Protein AF-A0A3S4KLA6-F1 (afdb_monomer_lite)

pLDDT: mean 88.82, std 11.4, range [44.34, 97.94]

Radius of gyration: 15.18 Å; chains: 1; bounding box: 31×20×32 Å

Sequence (49 aa):
MGNALTRWARWGFGSIEIGTVTPRPQPGNDKPRIFRLVDAEGLDQPHGL

Organism: Klebsiella pneumoniae (NCBI:txid573)

Structure (mmCIF, N/CA/C/O backbone):
data_AF-A0A3S4KLA6-F1
#
_entry.id   AF-A0A3S4KLA6-F1
#
loop_
_atom_site.group_PDB
_atom_site.id
_atom_site.type_symbol
_atom_site.label_atom_id
_atom_site.label_alt_id
_atom_site.label_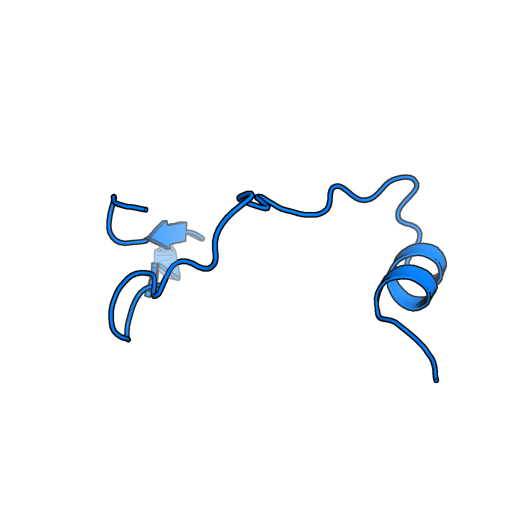comp_id
_atom_site.label_asym_id
_atom_site.label_entity_id
_atom_site.label_seq_id
_atom_site.pdbx_PDB_ins_code
_atom_site.Cartn_x
_atom_site.Cartn_y
_atom_site.Cartn_z
_atom_site.occupancy
_atom_site.B_iso_or_equiv
_atom_site.auth_seq_id
_atom_site.auth_comp_id
_atom_site.auth_asym_id
_atom_site.auth_atom_id
_atom_site.pdbx_PDB_model_num
ATOM 1 N N . MET A 1 1 ? 18.004 -13.339 8.690 1.00 44.34 1 MET A N 1
ATOM 2 C CA . MET A 1 1 ? 16.620 -12.897 8.402 1.00 44.34 1 MET A CA 1
ATOM 3 C C . MET A 1 1 ? 16.632 -12.067 7.126 1.00 44.34 1 MET A C 1
ATOM 5 O O . MET A 1 1 ? 17.341 -11.075 7.094 1.00 44.34 1 MET A O 1
ATOM 9 N N . GLY A 1 2 ? 15.930 -12.480 6.066 1.00 55.16 2 GLY A N 1
ATOM 10 C CA . GLY A 1 2 ? 15.765 -11.662 4.857 1.00 55.16 2 GLY A CA 1
ATOM 11 C C . GLY A 1 2 ? 14.445 -10.906 4.939 1.00 55.16 2 GLY A C 1
ATOM 12 O O . GLY A 1 2 ? 13.394 -11.540 4.928 1.00 55.16 2 GLY A O 1
ATOM 13 N N . ASN A 1 3 ? 14.493 -9.582 5.074 1.00 79.25 3 ASN A N 1
ATOM 14 C CA . ASN A 1 3 ? 13.289 -8.754 5.039 1.00 79.25 3 ASN A CA 1
ATOM 15 C C . ASN A 1 3 ? 12.788 -8.603 3.584 1.00 79.25 3 ASN A C 1
ATOM 17 O O . ASN A 1 3 ? 13.528 -8.837 2.625 1.00 79.25 3 ASN A O 1
ATOM 21 N N . ALA A 1 4 ? 11.508 -8.263 3.407 1.00 79.50 4 ALA A N 1
ATOM 22 C CA . ALA A 1 4 ? 10.901 -8.131 2.078 1.00 79.50 4 ALA A CA 1
ATOM 23 C C . ALA A 1 4 ? 11.565 -7.032 1.222 1.00 79.50 4 ALA A C 1
ATOM 25 O O . ALA A 1 4 ? 11.633 -7.165 0.002 1.00 79.50 4 ALA A O 1
ATOM 26 N N . LEU A 1 5 ? 12.144 -6.010 1.860 1.00 84.19 5 LEU A N 1
ATOM 27 C CA . LEU A 1 5 ? 12.793 -4.879 1.191 1.00 84.19 5 LEU A CA 1
ATOM 28 C C . LEU A 1 5 ? 13.970 -5.320 0.313 1.00 84.19 5 LEU A C 1
ATOM 30 O O . LEU A 1 5 ? 14.063 -4.922 -0.846 1.00 84.19 5 LEU A O 1
ATOM 34 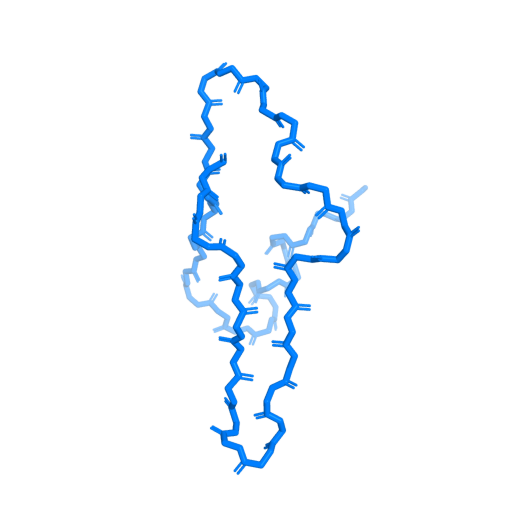N N . TH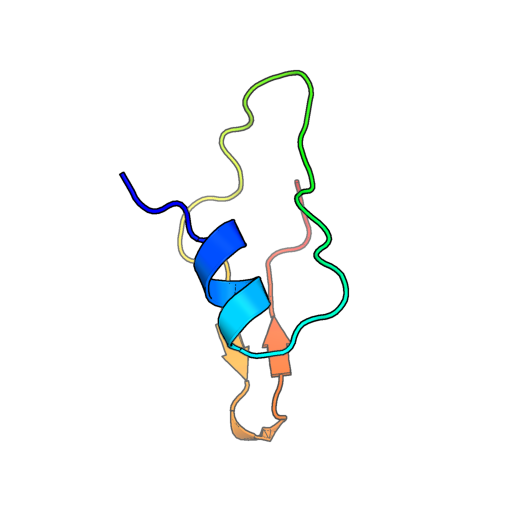R A 1 6 ? 14.833 -6.213 0.812 1.00 85.94 6 THR A N 1
ATOM 35 C CA . THR A 1 6 ? 15.956 -6.736 0.014 1.00 85.94 6 THR A CA 1
ATOM 36 C C . THR A 1 6 ? 15.486 -7.552 -1.195 1.00 85.94 6 THR A C 1
ATOM 38 O O . THR A 1 6 ? 16.194 -7.637 -2.198 1.00 85.94 6 THR A O 1
ATOM 41 N N . ARG A 1 7 ? 14.300 -8.169 -1.130 1.00 89.44 7 ARG A N 1
ATOM 42 C CA . ARG A 1 7 ? 13.758 -8.961 -2.246 1.00 89.44 7 ARG A CA 1
ATOM 43 C C . ARG A 1 7 ? 13.225 -8.073 -3.362 1.00 89.44 7 ARG A C 1
ATOM 45 O O . ARG A 1 7 ? 13.511 -8.354 -4.518 1.00 89.44 7 ARG A O 1
ATOM 52 N N . TRP A 1 8 ? 12.529 -6.991 -3.028 1.00 92.12 8 TRP A N 1
ATOM 53 C CA . TRP A 1 8 ? 12.033 -6.040 -4.024 1.00 92.12 8 TRP A CA 1
ATOM 54 C C . TRP A 1 8 ? 13.171 -5.375 -4.806 1.00 92.12 8 TRP A C 1
ATOM 56 O O . TRP A 1 8 ? 13.091 -5.285 -6.027 1.00 92.12 8 TRP A O 1
ATOM 66 N N . ALA A 1 9 ? 14.292 -5.054 -4.153 1.00 88.88 9 ALA A N 1
ATOM 67 C CA . ALA A 1 9 ? 15.483 -4.569 -4.856 1.00 88.88 9 ALA A CA 1
ATOM 68 C C . ALA A 1 9 ? 15.997 -5.572 -5.914 1.00 88.88 9 ALA A C 1
ATOM 70 O O . ALA A 1 9 ? 16.373 -5.185 -7.016 1.00 88.88 9 ALA A O 1
ATOM 71 N N . ARG A 1 10 ? 15.954 -6.881 -5.622 1.00 92.50 10 ARG A N 1
ATOM 72 C CA . ARG A 1 10 ? 16.345 -7.937 -6.580 1.00 92.50 10 ARG A CA 1
ATOM 73 C C . ARG A 1 10 ? 15.363 -8.108 -7.738 1.00 92.50 10 ARG A C 1
ATOM 75 O O . ARG A 1 10 ? 15.750 -8.647 -8.767 1.00 92.50 10 ARG A O 1
ATOM 82 N N . TRP A 1 11 ? 14.115 -7.679 -7.574 1.00 93.38 11 TRP A N 1
ATOM 83 C CA . TRP A 1 11 ? 13.113 -7.664 -8.643 1.00 93.38 11 TRP A CA 1
ATOM 84 C C . TRP A 1 11 ? 13.176 -6.401 -9.511 1.00 93.38 11 TRP A C 1
ATOM 86 O O . TRP A 1 11 ? 12.372 -6.262 -10.425 1.00 93.38 11 TRP A O 1
ATOM 96 N N . GLY A 1 12 ? 14.143 -5.509 -9.268 1.00 94.50 12 GLY A N 1
ATOM 97 C CA . GLY A 1 12 ? 14.408 -4.355 -10.127 1.00 94.50 12 GLY A CA 1
ATOM 98 C C . GLY A 1 12 ? 13.666 -3.076 -9.740 1.00 94.50 12 GLY A C 1
ATOM 99 O O . GLY A 1 12 ? 13.685 -2.118 -10.507 1.00 94.50 12 GLY A O 1
ATOM 100 N N . PHE A 1 13 ? 13.034 -3.018 -8.563 1.00 94.25 13 PHE A N 1
ATOM 101 C CA . PHE A 1 13 ? 12.443 -1.772 -8.069 1.00 94.25 13 PHE A CA 1
ATOM 102 C C . PHE A 1 13 ? 13.543 -0.780 -7.656 1.00 94.25 13 PHE A C 1
ATOM 104 O O . PHE A 1 13 ? 14.346 -1.075 -6.771 1.00 94.25 13 PHE A O 1
ATOM 111 N N . GLY A 1 14 ? 13.565 0.401 -8.285 1.00 93.12 14 GLY A N 1
ATOM 112 C CA . GLY A 1 14 ? 14.522 1.476 -7.981 1.00 93.12 14 GLY A CA 1
ATOM 113 C C . GLY A 1 14 ? 14.203 2.264 -6.704 1.00 93.12 14 GLY A C 1
ATOM 114 O O . GLY A 1 14 ? 15.087 2.897 -6.132 1.00 93.12 14 GLY A O 1
ATOM 115 N N . SER A 1 15 ? 12.955 2.207 -6.236 1.00 93.06 15 SER A N 1
ATOM 116 C CA . SER A 1 15 ? 12.494 2.806 -4.982 1.00 93.06 15 SER A CA 1
ATOM 117 C C . SER A 1 15 ? 11.293 2.036 -4.428 1.00 93.06 15 SER A C 1
ATOM 119 O O . SER A 1 15 ? 10.623 1.297 -5.152 1.00 93.06 15 SER A O 1
ATOM 121 N N . ILE A 1 16 ? 11.049 2.176 -3.123 1.00 92.25 16 ILE A N 1
ATOM 122 C CA . ILE A 1 16 ? 9.952 1.530 -2.395 1.00 92.25 16 ILE A CA 1
ATOM 123 C C . ILE A 1 16 ? 9.380 2.557 -1.415 1.00 92.25 16 ILE A C 1
ATOM 125 O O . ILE A 1 16 ? 10.123 3.096 -0.594 1.00 92.25 16 ILE A O 1
ATOM 129 N N . GLU A 1 17 ? 8.070 2.786 -1.465 1.00 93.94 17 GLU A N 1
ATOM 130 C CA . GLU A 1 17 ? 7.346 3.548 -0.447 1.00 93.94 17 GLU A CA 1
ATOM 131 C C . GLU A 1 17 ? 6.771 2.588 0.602 1.00 93.94 17 GLU A C 1
ATOM 133 O O . GLU A 1 17 ? 6.150 1.579 0.268 1.00 93.94 17 GLU A O 1
ATOM 138 N N . ILE A 1 18 ? 7.015 2.872 1.881 1.00 90.50 18 ILE A N 1
ATOM 139 C CA . ILE A 1 18 ? 6.580 2.032 3.001 1.00 90.50 18 ILE A CA 1
ATOM 140 C C . ILE A 1 18 ? 5.562 2.817 3.824 1.00 90.50 18 ILE A C 1
ATOM 142 O O . ILE A 1 18 ? 5.877 3.901 4.311 1.00 90.50 18 ILE A O 1
ATOM 146 N N . GLY A 1 19 ? 4.379 2.244 4.050 1.00 87.50 19 GLY A N 1
ATOM 147 C CA . GLY A 1 19 ? 3.362 2.846 4.908 1.00 87.50 19 GLY A CA 1
ATOM 148 C C . GLY A 1 19 ? 1.934 2.574 4.432 1.00 87.50 19 GLY A C 1
ATOM 149 O O . GLY A 1 19 ? 1.706 1.638 3.671 1.00 87.50 19 GLY A O 1
ATOM 150 N N . THR A 1 20 ? 0.951 3.359 4.879 1.00 89.88 20 THR A N 1
ATOM 151 C CA . THR A 1 20 ? 1.048 4.502 5.815 1.00 89.88 20 THR A CA 1
ATOM 152 C C . THR A 1 20 ? 1.263 4.037 7.263 1.00 89.88 20 THR A C 1
ATOM 154 O O . THR A 1 20 ? 0.584 3.129 7.733 1.00 89.88 20 THR A O 1
ATOM 157 N N . VAL A 1 21 ? 2.202 4.652 7.992 1.00 90.69 21 VAL A N 1
ATOM 158 C CA . VAL A 1 21 ? 2.427 4.364 9.422 1.00 90.69 21 VAL A CA 1
ATOM 159 C C . VAL A 1 21 ? 1.816 5.475 10.265 1.00 90.69 21 VAL A C 1
ATOM 161 O O . VAL A 1 21 ? 2.011 6.653 9.973 1.00 90.69 21 VAL A O 1
ATOM 164 N N . THR A 1 22 ? 1.114 5.112 11.337 1.00 91.75 22 THR A N 1
ATOM 165 C CA . THR A 1 22 ? 0.599 6.071 12.319 1.00 91.75 22 THR A CA 1
ATOM 166 C C . THR A 1 22 ? 1.337 5.975 13.651 1.00 91.75 22 THR A C 1
ATOM 168 O O . THR A 1 22 ? 1.751 4.880 14.028 1.00 91.75 22 THR A O 1
ATOM 171 N N . PRO A 1 23 ? 1.481 7.085 14.408 1.00 95.25 23 PRO A N 1
ATOM 172 C CA . PRO A 1 23 ? 2.223 7.078 15.674 1.00 95.25 23 PRO A CA 1
ATOM 173 C C . PRO A 1 23 ? 1.646 6.133 16.732 1.00 95.25 23 PRO A C 1
ATOM 175 O O . PRO A 1 23 ? 2.367 5.656 17.603 1.00 95.25 23 PRO A O 1
ATOM 178 N N . ARG A 1 24 ? 0.332 5.880 16.675 1.00 95.50 24 ARG A N 1
ATOM 179 C CA . ARG A 1 24 ? -0.362 4.935 17.552 1.00 95.50 24 ARG A CA 1
ATOM 180 C C . ARG A 1 24 ? -0.824 3.712 16.758 1.00 95.50 24 ARG A C 1
ATOM 182 O O . ARG A 1 24 ? -1.209 3.880 15.596 1.00 95.50 24 ARG A O 1
ATOM 189 N N . PRO A 1 25 ? -0.850 2.519 17.380 1.00 93.69 25 PRO A N 1
ATOM 190 C CA . PRO A 1 25 ? -1.509 1.354 16.806 1.00 93.69 25 PRO A CA 1
ATOM 191 C C . PRO A 1 25 ? -2.983 1.649 16.521 1.00 93.69 25 PRO A C 1
ATOM 193 O O . PRO A 1 25 ? -3.665 2.263 17.345 1.00 93.69 25 PRO A O 1
ATOM 196 N N . GLN A 1 26 ? -3.464 1.194 15.368 1.00 93.25 26 GLN A N 1
ATOM 197 C CA . GLN A 1 26 ? -4.865 1.288 14.973 1.00 93.25 26 GLN A CA 1
ATOM 198 C C . GLN A 1 26 ? -5.403 -0.121 14.696 1.00 93.25 26 GLN A C 1
ATOM 200 O O . GLN A 1 26 ? -4.696 -0.909 14.064 1.00 93.25 26 GLN A O 1
ATOM 205 N N . PRO A 1 27 ? -6.615 -0.463 15.170 1.00 91.62 27 PRO A N 1
ATOM 206 C CA . PRO A 1 27 ? -7.208 -1.777 14.919 1.00 91.62 27 PRO A CA 1
ATOM 207 C C . PRO A 1 27 ? -7.535 -1.996 13.430 1.00 91.62 27 PRO A C 1
ATOM 209 O O . PRO A 1 27 ? -7.466 -3.129 12.951 1.00 91.62 27 PRO A O 1
ATOM 212 N N . GLY A 1 28 ? -7.816 -0.912 12.695 1.00 90.19 28 GLY A N 1
ATOM 213 C CA . GLY A 1 28 ? -8.298 -0.942 11.317 1.00 90.19 28 GLY A CA 1
ATOM 214 C C . GLY A 1 28 ? -9.691 -1.565 11.202 1.00 90.19 28 GLY A C 1
ATOM 215 O O . GLY A 1 28 ? -10.270 -2.031 12.182 1.00 90.19 28 GLY A O 1
ATOM 216 N N . ASN A 1 29 ? -10.222 -1.606 9.982 1.00 92.69 29 ASN A N 1
ATOM 217 C CA . ASN A 1 29 ? -11.528 -2.212 9.724 1.00 92.69 29 ASN A CA 1
ATOM 218 C C . ASN A 1 29 ? -11.524 -3.736 9.949 1.00 92.69 29 ASN A C 1
ATOM 220 O O . ASN A 1 29 ? -10.561 -4.441 9.592 1.00 92.69 29 ASN A O 1
ATOM 224 N N . ASP A 1 30 ? -12.638 -4.250 10.476 1.00 93.00 30 ASP A N 1
ATOM 225 C CA . ASP A 1 30 ? -12.893 -5.687 10.582 1.00 93.00 30 ASP A CA 1
ATOM 226 C C . ASP A 1 30 ? -12.808 -6.363 9.205 1.00 93.00 30 ASP A C 1
ATOM 228 O O . ASP A 1 30 ? -13.014 -5.754 8.153 1.00 93.00 30 ASP A O 1
ATOM 232 N N . LYS A 1 31 ? -12.430 -7.643 9.188 1.00 92.44 31 LYS A N 1
ATOM 233 C CA . LYS A 1 31 ? -12.334 -8.407 7.936 1.00 92.44 31 LYS A CA 1
ATOM 234 C C . LYS A 1 31 ? -13.727 -8.888 7.503 1.00 92.44 31 LYS A C 1
ATOM 236 O O . LYS A 1 31 ? -14.481 -9.323 8.371 1.00 92.44 31 LYS A O 1
ATOM 241 N N . PRO A 1 32 ? -14.020 -8.951 6.188 1.00 94.00 32 PRO A N 1
ATOM 242 C CA . PRO A 1 32 ? -13.155 -8.624 5.043 1.00 94.00 32 PRO A CA 1
ATOM 243 C C . PRO A 1 32 ? -13.127 -7.123 4.692 1.00 94.00 32 PRO A C 1
ATOM 245 O O . PRO A 1 32 ? -14.129 -6.433 4.812 1.00 94.00 32 PRO A O 1
ATOM 248 N N . ARG A 1 33 ? -11.973 -6.631 4.211 1.00 94.12 33 ARG A N 1
ATOM 249 C CA . ARG A 1 33 ? -11.722 -5.193 3.956 1.00 94.12 33 ARG A CA 1
ATOM 250 C C . ARG A 1 33 ? -11.006 -4.866 2.637 1.00 94.12 33 ARG A C 1
ATOM 252 O O . ARG A 1 33 ? -10.554 -3.746 2.449 1.00 94.12 33 ARG A O 1
ATOM 259 N N . ILE A 1 34 ? -10.838 -5.856 1.761 1.00 95.12 34 ILE A N 1
ATOM 260 C CA . ILE A 1 34 ? -10.329 -5.682 0.394 1.00 95.12 34 ILE A CA 1
ATOM 261 C C . ILE A 1 34 ? -11.090 -6.662 -0.489 1.00 95.12 34 ILE A C 1
ATOM 263 O O . ILE A 1 34 ? -11.094 -7.864 -0.205 1.00 95.12 34 ILE A O 1
ATOM 267 N N . PHE A 1 35 ? -11.689 -6.158 -1.558 1.00 95.25 35 PHE A N 1
ATOM 268 C CA . PHE A 1 35 ? -12.479 -6.925 -2.511 1.00 95.25 35 PHE A CA 1
ATOM 269 C C . PHE A 1 35 ? -11.879 -6.781 -3.913 1.00 9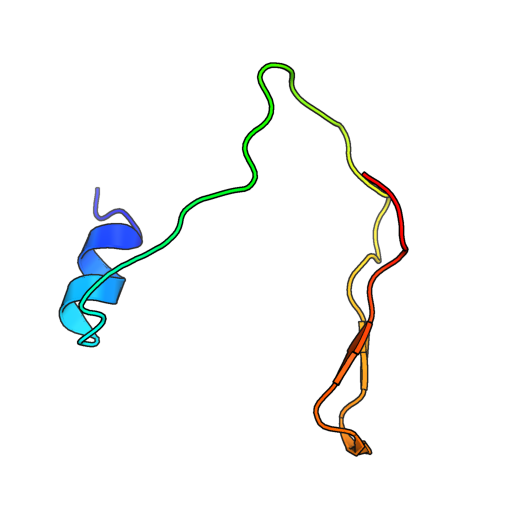5.25 35 PHE A C 1
ATOM 271 O O . PHE A 1 35 ? -11.388 -5.714 -4.278 1.00 95.25 35 PHE A O 1
ATOM 278 N N . ARG A 1 36 ? -11.876 -7.869 -4.694 1.00 97.06 36 ARG A N 1
ATOM 279 C CA . ARG A 1 36 ? -11.380 -7.874 -6.079 1.00 97.06 36 ARG A CA 1
ATOM 280 C C . ARG A 1 36 ? -12.544 -7.743 -7.049 1.00 97.06 36 ARG A C 1
ATOM 282 O O . ARG A 1 36 ? -13.472 -8.546 -6.989 1.00 97.06 36 ARG A O 1
ATOM 289 N N . LEU A 1 37 ? -12.441 -6.795 -7.970 1.00 97.06 37 LEU A N 1
ATOM 290 C CA . LEU A 1 37 ? -13.371 -6.594 -9.077 1.00 97.06 37 LEU A CA 1
ATOM 291 C C . LEU A 1 37 ? -12.679 -7.050 -10.365 1.00 97.06 37 LEU A C 1
ATOM 293 O O . LEU A 1 37 ? -12.085 -6.244 -11.073 1.00 97.06 37 LEU A O 1
ATOM 297 N N . VAL A 1 38 ? -12.687 -8.361 -10.620 1.00 97.56 38 VAL A N 1
ATOM 298 C CA . VAL A 1 38 ? -11.850 -8.994 -11.660 1.00 97.56 38 VAL A CA 1
ATOM 299 C C . VAL A 1 38 ? -12.148 -8.447 -13.055 1.00 97.56 38 VAL A C 1
ATOM 301 O O . VAL A 1 38 ? -11.215 -8.075 -13.756 1.00 97.56 38 VAL A O 1
ATOM 304 N N . ASP A 1 39 ? -13.426 -8.323 -13.418 1.00 97.94 39 ASP A N 1
ATOM 305 C CA . ASP A 1 39 ? -13.844 -7.860 -14.752 1.00 97.94 39 ASP A CA 1
ATOM 306 C C . ASP A 1 39 ? -13.443 -6.405 -15.039 1.00 97.94 39 ASP A C 1
ATOM 308 O O . ASP A 1 39 ? -13.339 -6.001 -16.193 1.00 97.94 39 ASP A O 1
ATOM 312 N N . ALA A 1 40 ? -13.215 -5.620 -13.984 1.00 97.31 40 ALA A N 1
ATOM 313 C CA . ALA A 1 40 ? -12.806 -4.222 -14.061 1.00 97.31 40 ALA A CA 1
ATOM 314 C C . ALA A 1 40 ? -11.320 -4.015 -13.719 1.00 97.31 40 ALA A C 1
ATOM 316 O O . ALA A 1 40 ? -10.893 -2.872 -13.575 1.00 97.31 40 ALA A O 1
ATOM 317 N N . GLU A 1 41 ? -10.561 -5.098 -13.509 1.00 97.38 41 GLU A N 1
ATOM 318 C CA . GLU A 1 41 ? -9.180 -5.060 -13.002 1.00 97.38 41 GLU A CA 1
ATOM 319 C C . GLU A 1 41 ? -9.027 -4.177 -11.743 1.00 97.38 41 GLU A C 1
ATOM 321 O O . GLU A 1 41 ? -8.004 -3.530 -11.513 1.00 97.38 41 GLU A O 1
ATOM 326 N N . GLY A 1 42 ? -10.072 -4.143 -10.910 1.00 96.75 42 GLY A N 1
ATOM 327 C CA . GLY A 1 42 ? -10.215 -3.204 -9.803 1.00 96.75 42 GLY A CA 1
ATOM 328 C C . GLY A 1 42 ? -10.023 -3.825 -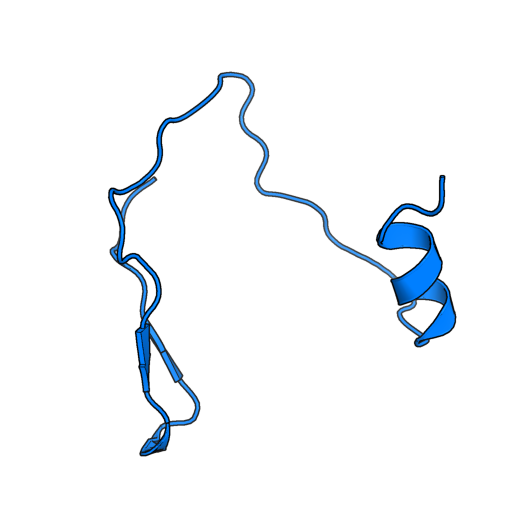8.421 1.00 96.75 42 GLY A C 1
ATOM 329 O O . GLY A 1 42 ? -10.181 -5.034 -8.209 1.00 96.75 42 GLY A O 1
ATOM 330 N N . LEU A 1 43 ? -9.737 -2.961 -7.447 1.00 94.88 43 LEU A N 1
ATOM 331 C CA . LEU A 1 43 ? -9.753 -3.276 -6.020 1.00 94.88 43 LEU A CA 1
ATOM 332 C C . LEU A 1 43 ? -10.658 -2.281 -5.295 1.00 94.88 43 LEU A C 1
ATOM 334 O O . LEU A 1 43 ? -10.507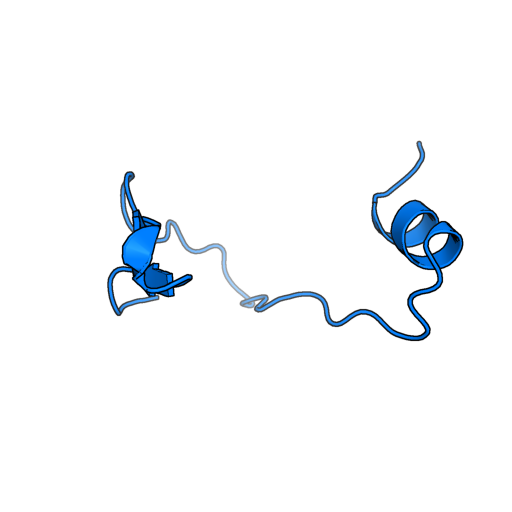 -1.076 -5.477 1.00 94.88 43 LEU A O 1
ATOM 338 N N . ASP A 1 44 ? -11.559 -2.795 -4.462 1.00 94.44 44 ASP A N 1
ATOM 339 C CA . ASP A 1 44 ? -12.425 -1.992 -3.598 1.00 94.44 44 ASP A CA 1
ATOM 340 C C . ASP A 1 44 ? -12.083 -2.227 -2.123 1.00 94.44 44 ASP A C 1
ATOM 342 O O . ASP A 1 44 ? -11.746 -3.343 -1.706 1.00 94.44 44 ASP A O 1
ATOM 346 N N . GLN A 1 45 ? -12.138 -1.163 -1.330 1.00 90.81 45 GLN A N 1
ATOM 347 C CA . GLN A 1 45 ? -11.851 -1.172 0.099 1.00 90.81 45 GLN A CA 1
ATOM 348 C C . GLN A 1 45 ? -12.888 -0.302 0.827 1.00 90.81 45 GLN A C 1
ATOM 350 O O . GLN A 1 45 ? -13.264 0.761 0.322 1.00 90.81 45 GLN A O 1
ATOM 355 N N . PRO A 1 46 ? -13.333 -0.688 2.037 1.00 86.50 46 PRO A N 1
ATOM 356 C CA . PRO A 1 46 ? -14.167 0.180 2.857 1.00 86.50 46 PRO A CA 1
ATOM 357 C C . PRO A 1 46 ? -13.442 1.501 3.132 1.00 86.50 46 PRO A C 1
ATOM 359 O O . PRO A 1 46 ? -12.287 1.507 3.556 1.00 86.50 46 PRO A O 1
ATOM 362 N N . HIS A 1 47 ? -14.121 2.619 2.896 1.00 72.06 47 HIS A N 1
ATOM 363 C CA . HIS A 1 47 ? -13.548 3.944 3.097 1.00 72.06 47 HIS A CA 1
ATOM 364 C C . HIS A 1 47 ? -13.568 4.295 4.595 1.00 72.06 47 HIS A C 1
ATOM 366 O O . HIS A 1 47 ? -14.609 4.650 5.144 1.00 72.06 47 HIS A O 1
ATOM 372 N N . GLY A 1 48 ? -12.416 4.167 5.256 1.00 63.66 48 GLY A N 1
ATOM 373 C CA . GLY A 1 48 ? -12.188 4.521 6.661 1.00 63.66 48 GLY A CA 1
ATOM 374 C C . GLY A 1 48 ? -10.809 4.047 7.134 1.00 63.66 48 GLY A C 1
ATOM 375 O O . GLY A 1 48 ? -10.348 3.000 6.677 1.00 63.66 48 GLY A O 1
ATOM 376 N N . LEU A 1 49 ? -10.151 4.831 7.999 1.00 56.75 49 LEU A N 1
ATOM 377 C CA . LEU A 1 49 ? -8.926 4.423 8.709 1.00 56.75 49 LEU A CA 1
ATOM 378 C C . LEU A 1 49 ? -9.248 3.417 9.820 1.00 56.75 49 LEU A C 1
ATOM 380 O O . LEU A 1 49 ? -10.231 3.673 10.550 1.00 56.75 49 LEU A O 1
#

Secondary structure (DSSP, 8-state):
---HHHHHHHTT-S--------SS----PPSP--EEEGGGTEEE--S--

InterPro domains:
  IPR001295 Dihydroorotate dehydrogenase, conserved site [PS00911] (14-33)
  IPR005720 Dihydroorotate dehydrogenase, catalytic [PF01180] (1-38)
  IPR013785 Aldolase-type TIM barrel [G3DSA:3.20.20.70] (1-49)

Foldseek 3Di:
DDDVVVVVVVVPDPDDDDDDDDPDDDPDDDPPAWDAPPVVRDIDGPPDD